Protein AF-A0A958IAZ9-F1 (afdb_monomer_lite)

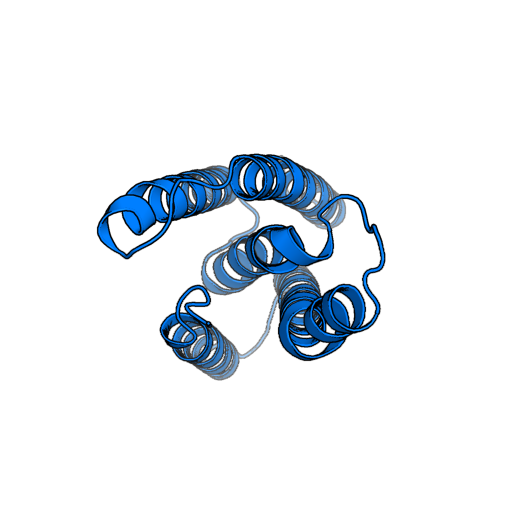Radius of gyration: 16.12 Å; chains: 1; bounding box: 45×26×44 Å

pLDDT: mean 84.57, std 14.9, range [35.03, 98.19]

Secondary structure (DSSP, 8-state):
----S-TTHHHHHHHHHHHHHHH-S---HHHHHHHHHHHHHHHHHHHIIIIIHHHHHHTT---TTHHHHHHHHHHHHHHHHHHHHHH--SSHHHHHHHHHHHHHHHHHHHHGGGTTS---HHHHHHHHHHHHHHHHHHHHHHHHTT---

Foldseek 3Di:
DDDAPDPVVVCVLVVLLVVQVVVDPDDDPLLVVLVVQLVVLVVQLVCLQPPVLCVCVVVVPPPVCCSVQSNLQSVLSNQLSSVCSNPNDLDPVSVVVLVCSLVVQLVVLVVCVVVPDDRDVVNNVSSVVSSVVSVVVSVVSSVVVVHDD

Structure (mmCIF, N/CA/C/O backbone):
data_AF-A0A958IAZ9-F1
#
_entry.id   AF-A0A958IAZ9-F1
#
loop_
_atom_site.group_PDB
_atom_site.id
_atom_site.type_symbol
_atom_site.label_atom_id
_atom_site.label_alt_id
_atom_site.label_comp_id
_atom_site.label_asym_id
_atom_site.label_entity_id
_atom_site.label_seq_id
_atom_site.pdbx_PDB_ins_code
_atom_site.Cartn_x
_atom_site.Cartn_y
_atom_site.Cartn_z
_atom_site.occupancy
_atom_site.B_iso_or_equiv
_atom_site.auth_seq_id
_atom_site.auth_comp_id
_atom_site.auth_asym_id
_atom_site.auth_atom_id
_atom_site.pdbx_PDB_model_num
ATOM 1 N N . MET A 1 1 ? 21.940 -7.300 -9.908 1.00 35.62 1 MET A N 1
ATOM 2 C CA . MET A 1 1 ? 21.920 -8.477 -9.020 1.00 35.62 1 MET A CA 1
ATOM 3 C C . MET A 1 1 ? 21.368 -8.040 -7.677 1.00 35.62 1 MET A C 1
ATOM 5 O O . MET A 1 1 ? 22.056 -7.367 -6.924 1.00 35.62 1 MET A O 1
ATOM 9 N N . ASP A 1 2 ? 20.076 -8.316 -7.510 1.00 42.34 2 ASP A N 1
ATOM 10 C CA . ASP A 1 2 ? 19.336 -8.622 -6.282 1.00 42.34 2 ASP A CA 1
ATOM 11 C C . ASP A 1 2 ? 19.785 -7.962 -4.975 1.00 42.34 2 ASP A C 1
ATOM 13 O O . ASP A 1 2 ? 20.577 -8.520 -4.225 1.00 42.34 2 ASP A O 1
ATOM 17 N N . ASN A 1 3 ? 19.167 -6.829 -4.641 1.00 35.03 3 ASN A N 1
ATOM 18 C CA . ASN A 1 3 ? 18.932 -6.440 -3.249 1.00 35.03 3 ASN A CA 1
ATOM 19 C C . ASN A 1 3 ? 17.504 -5.907 -3.137 1.00 35.03 3 ASN A C 1
ATOM 21 O O . ASN A 1 3 ? 17.248 -4.708 -3.119 1.00 35.03 3 ASN A O 1
ATOM 25 N N . TYR A 1 4 ? 16.562 -6.848 -3.138 1.00 46.66 4 TYR A N 1
ATOM 26 C CA . TY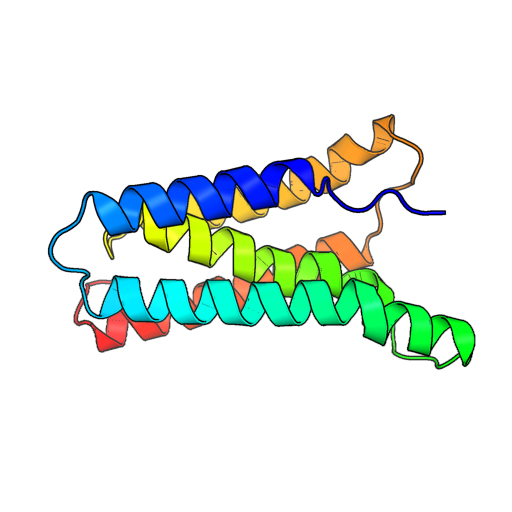R A 1 4 ? 15.16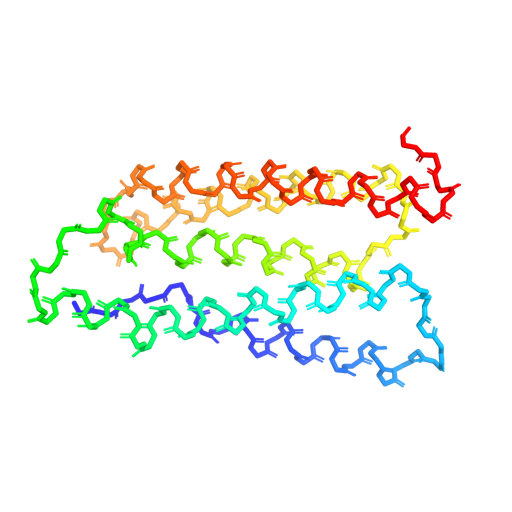7 -6.588 -2.819 1.00 46.66 4 TYR A CA 1
ATOM 27 C C . TYR A 1 4 ? 15.067 -6.058 -1.385 1.00 46.66 4 TYR A C 1
ATOM 29 O O . TYR A 1 4 ? 15.743 -6.577 -0.493 1.00 46.66 4 TYR A O 1
ATOM 37 N N . VAL A 1 5 ? 14.191 -5.066 -1.173 1.00 48.09 5 VAL A N 1
ATOM 38 C CA . VAL A 1 5 ? 13.647 -4.673 0.141 1.00 48.09 5 VAL A CA 1
ATOM 39 C C . VAL A 1 5 ? 13.572 -5.916 1.026 1.00 48.09 5 VAL A C 1
ATOM 41 O O . VAL A 1 5 ? 12.993 -6.916 0.586 1.00 48.09 5 VAL A O 1
ATOM 44 N N . PRO A 1 6 ? 14.203 -5.922 2.210 1.00 45.25 6 PRO A N 1
ATOM 45 C CA . PRO A 1 6 ? 14.616 -7.155 2.833 1.00 45.25 6 PRO A CA 1
ATOM 46 C C . PRO A 1 6 ? 13.393 -8.031 3.085 1.00 45.25 6 PRO A C 1
ATOM 48 O O . PRO A 1 6 ? 12.508 -7.694 3.877 1.00 45.25 6 PRO A O 1
ATOM 51 N N . PHE A 1 7 ? 13.437 -9.219 2.481 1.00 49.41 7 PHE A N 1
ATOM 52 C CA . PHE A 1 7 ? 12.696 -10.426 2.856 1.00 49.41 7 PHE A CA 1
ATOM 53 C C . PHE A 1 7 ? 12.661 -10.676 4.373 1.00 49.41 7 PHE A C 1
ATOM 55 O O . PHE A 1 7 ? 11.918 -11.528 4.832 1.00 49.41 7 PHE A O 1
ATOM 62 N N . VAL A 1 8 ? 13.438 -9.937 5.164 1.00 46.03 8 VAL A N 1
ATOM 63 C CA . VAL A 1 8 ? 13.471 -9.948 6.620 1.00 46.03 8 VAL A CA 1
ATOM 64 C C . VAL A 1 8 ? 12.154 -9.471 7.240 1.00 46.03 8 VAL A C 1
ATOM 66 O O . VAL A 1 8 ? 11.735 -10.072 8.219 1.00 46.03 8 VAL A O 1
ATOM 69 N N . LEU A 1 9 ? 11.450 -8.463 6.700 1.00 50.81 9 LEU A N 1
ATOM 70 C CA . LEU A 1 9 ? 10.231 -7.937 7.355 1.00 50.81 9 LEU A CA 1
ATOM 71 C C . LEU A 1 9 ? 8.963 -8.762 7.081 1.00 50.81 9 LEU A C 1
ATOM 73 O O . LEU A 1 9 ? 8.048 -8.767 7.905 1.00 50.81 9 LEU A O 1
ATOM 77 N N . ILE A 1 10 ? 8.912 -9.503 5.972 1.00 56.50 10 ILE A N 1
ATOM 78 C CA . ILE A 1 10 ? 7.759 -10.334 5.584 1.00 56.50 10 ILE A CA 1
ATOM 79 C C . ILE A 1 10 ? 7.484 -11.452 6.614 1.00 56.50 10 ILE A C 1
ATOM 81 O O . ILE A 1 10 ? 6.340 -11.560 7.061 1.00 56.50 10 ILE A O 1
ATOM 85 N N . PRO A 1 11 ? 8.481 -12.234 7.080 1.00 59.59 11 PRO A N 1
ATOM 86 C CA . PRO A 1 11 ? 8.309 -13.199 8.160 1.00 59.59 11 PRO A CA 1
ATOM 87 C C . PRO A 1 11 ? 7.769 -12.568 9.439 1.00 59.59 11 PRO A C 1
ATOM 89 O O . PRO A 1 11 ? 6.886 -13.152 10.056 1.00 59.59 11 PRO A O 1
ATOM 92 N N . PHE A 1 12 ? 8.231 -11.371 9.823 1.00 63.12 12 PHE A N 1
ATOM 93 C CA . PHE A 1 12 ? 7.750 -10.696 11.034 1.00 63.12 12 PHE A CA 1
ATOM 94 C C . PHE A 1 12 ? 6.314 -10.189 10.891 1.00 63.12 12 PHE A C 1
ATOM 96 O O . PHE A 1 12 ? 5.536 -10.306 11.835 1.00 63.12 12 PHE A O 1
ATOM 103 N N . ILE A 1 13 ? 5.933 -9.682 9.716 1.00 65.06 13 ILE A N 1
ATOM 104 C CA . ILE A 1 13 ? 4.557 -9.254 9.432 1.00 65.06 13 ILE A CA 1
ATOM 105 C C . ILE A 1 13 ? 3.622 -10.470 9.397 1.00 65.06 13 ILE A C 1
ATOM 107 O O . ILE A 1 13 ? 2.581 -10.462 10.054 1.00 65.06 13 ILE A O 1
ATOM 111 N N . CYS A 1 14 ? 4.005 -11.542 8.703 1.00 67.00 14 CYS A N 1
ATOM 112 C CA . CYS A 1 14 ? 3.244 -12.790 8.655 1.00 67.00 14 CYS A CA 1
ATOM 113 C C . CYS A 1 14 ? 3.131 -13.439 10.040 1.00 67.00 14 CYS A C 1
ATOM 115 O O . CYS A 1 14 ? 2.038 -13.828 10.447 1.00 67.00 14 CYS A O 1
ATOM 117 N N . TRP A 1 15 ? 4.225 -13.502 10.802 1.00 74.25 15 TRP A N 1
ATOM 118 C CA . TRP A 1 15 ? 4.232 -14.006 12.175 1.00 74.25 15 TRP A CA 1
ATOM 119 C C . TRP A 1 15 ? 3.369 -13.144 13.101 1.00 74.25 15 TRP A C 1
ATOM 121 O O . TRP A 1 15 ? 2.548 -13.681 13.844 1.00 74.25 15 TRP A O 1
ATOM 131 N N . GLY A 1 16 ? 3.480 -11.817 13.004 1.00 75.75 16 GLY A N 1
ATOM 132 C CA . GLY A 1 16 ? 2.658 -10.869 13.753 1.00 75.75 16 GLY A CA 1
ATOM 133 C C . GLY A 1 16 ? 1.168 -11.031 13.455 1.00 75.75 16 GLY A C 1
ATOM 134 O O . GLY A 1 16 ? 0.358 -11.082 14.382 1.00 75.75 16 GLY A O 1
ATOM 135 N N . VAL A 1 17 ? 0.800 -11.199 12.179 1.00 76.06 17 VAL A N 1
ATOM 136 C CA . VAL A 1 17 ? -0.585 -11.473 11.768 1.00 76.06 17 VAL A CA 1
ATOM 137 C C . VAL A 1 17 ? -1.053 -12.824 12.288 1.00 76.06 17 VAL A C 1
ATOM 139 O O . VAL A 1 17 ? -2.102 -12.883 12.922 1.00 76.06 17 VAL A O 1
ATOM 142 N N . LEU A 1 18 ? -0.282 -13.899 12.126 1.00 79.62 18 LEU A N 1
ATOM 143 C CA . LEU A 1 18 ? -0.650 -15.221 12.646 1.00 79.62 18 LEU A CA 1
ATOM 144 C C . LEU A 1 18 ? -0.832 -15.213 14.169 1.00 79.62 18 LEU A C 1
ATOM 146 O O . LEU A 1 18 ? -1.794 -15.788 14.679 1.00 79.62 18 LEU A O 1
ATOM 150 N N . HIS A 1 19 ? 0.050 -14.533 14.900 1.00 80.69 19 HIS A N 1
ATOM 151 C CA . HIS A 1 19 ? -0.054 -14.388 16.348 1.00 80.69 19 HIS A CA 1
ATOM 152 C C . HIS A 1 19 ? -1.297 -13.580 16.752 1.00 80.69 19 HIS A C 1
ATOM 154 O O . HIS A 1 19 ? -2.038 -13.980 17.652 1.00 80.69 19 HIS A O 1
ATOM 160 N N . TYR A 1 20 ? -1.585 -12.481 16.048 1.00 78.56 20 TYR A N 1
ATOM 161 C CA . TYR A 1 20 ? -2.801 -11.692 16.250 1.00 78.56 20 TYR A CA 1
ATOM 162 C C . TYR A 1 20 ? -4.073 -12.513 16.002 1.00 78.56 20 TYR A C 1
ATOM 164 O O . TYR A 1 20 ? -4.995 -12.489 16.821 1.00 78.56 20 TYR A O 1
ATOM 172 N N . LEU A 1 21 ? -4.109 -13.274 14.903 1.00 80.38 21 LEU A N 1
ATOM 173 C CA . LEU A 1 21 ? -5.228 -14.146 14.547 1.00 80.38 21 LEU A CA 1
ATOM 174 C C . LEU A 1 21 ? -5.446 -15.238 15.601 1.00 80.38 21 LEU A C 1
ATOM 176 O O . LEU A 1 21 ? -6.587 -15.485 15.975 1.00 80.38 21 LEU A O 1
ATOM 180 N N . LYS A 1 22 ? -4.372 -15.836 16.137 1.00 78.38 22 LYS A N 1
ATOM 181 C CA . LYS A 1 22 ? -4.455 -16.834 17.220 1.00 78.38 22 LYS A CA 1
ATOM 182 C C . LYS A 1 22 ? -4.981 -16.254 18.534 1.00 78.38 22 LYS A C 1
ATOM 184 O O . LYS A 1 22 ? -5.714 -16.933 19.242 1.00 78.38 22 LYS A O 1
ATOM 189 N N . LYS A 1 23 ? -4.620 -15.012 18.874 1.00 79.56 23 LYS A N 1
ATOM 190 C CA . LYS A 1 23 ? -5.046 -14.362 20.127 1.00 79.56 23 LYS A CA 1
ATOM 191 C C . LYS A 1 23 ? -6.513 -13.920 20.098 1.00 79.56 23 LYS A C 1
ATOM 193 O O . LYS A 1 23 ? -7.131 -13.749 21.147 1.00 79.56 23 LYS A O 1
ATOM 198 N N . LYS A 1 24 ? -7.072 -13.673 18.911 1.00 76.69 24 LYS A N 1
ATOM 199 C CA . LYS A 1 24 ? -8.386 -13.045 18.759 1.00 76.69 24 LYS A CA 1
ATOM 200 C C . LYS A 1 24 ? -9.454 -14.070 18.377 1.00 76.69 24 LYS A C 1
ATOM 202 O O . LYS A 1 24 ? -9.542 -14.478 17.227 1.00 76.69 24 LYS A O 1
ATOM 207 N N . ASN A 1 25 ? -10.357 -14.378 19.309 1.00 69.31 25 ASN A N 1
ATOM 208 C CA . ASN A 1 25 ? -11.466 -15.319 19.076 1.00 69.31 25 ASN A CA 1
ATOM 209 C C . ASN A 1 25 ? -12.420 -14.919 17.933 1.00 69.31 25 ASN A C 1
ATOM 211 O O . ASN A 1 25 ? -13.056 -15.781 17.332 1.00 69.31 25 ASN A O 1
ATOM 215 N N . ARG A 1 26 ? -12.564 -13.620 17.624 1.00 76.94 26 ARG A N 1
ATOM 216 C CA . ARG A 1 26 ? -13.408 -13.149 16.513 1.00 76.94 26 ARG A CA 1
ATOM 217 C C . ARG A 1 26 ? -12.833 -11.896 15.856 1.00 76.94 26 ARG A C 1
ATOM 219 O O . ARG A 1 26 ? -12.625 -10.869 16.501 1.00 76.94 26 ARG A O 1
ATOM 226 N N . LEU A 1 27 ? -12.635 -11.961 14.543 1.00 81.81 27 LEU A N 1
ATOM 227 C CA . LEU A 1 27 ? -12.255 -10.812 13.715 1.00 81.81 27 LEU A CA 1
ATOM 228 C C . LEU A 1 27 ? -13.498 -10.040 13.270 1.00 81.81 27 LEU A C 1
ATOM 230 O O . LEU A 1 27 ? -14.490 -10.648 12.859 1.00 81.81 27 LEU A O 1
ATOM 234 N N . SER A 1 28 ? -13.429 -8.707 13.314 1.00 87.31 28 SER A N 1
ATOM 235 C CA . SER A 1 28 ? -14.482 -7.850 12.764 1.00 87.31 28 SER A CA 1
ATOM 236 C C . SER A 1 28 ? -14.529 -7.972 11.239 1.00 87.31 28 SER A C 1
ATOM 238 O O . SER A 1 28 ? -13.553 -8.372 10.597 1.00 87.31 28 SER A O 1
ATOM 240 N N . SER A 1 29 ? -15.668 -7.620 10.639 1.00 89.25 29 SER A N 1
ATOM 241 C CA . SER A 1 29 ? -15.815 -7.669 9.181 1.00 89.25 29 SER A CA 1
ATOM 242 C C . SER A 1 29 ? -14.833 -6.723 8.469 1.00 89.25 29 SER A C 1
ATOM 244 O O . SER A 1 29 ? -14.294 -7.085 7.424 1.00 89.25 29 SER A O 1
ATOM 246 N N . LEU A 1 30 ? -14.535 -5.563 9.071 1.00 90.88 30 LEU A N 1
ATOM 247 C CA . LEU A 1 30 ? -13.535 -4.612 8.586 1.00 90.88 30 LEU A CA 1
ATOM 248 C C . LEU A 1 30 ? -12.128 -5.221 8.569 1.00 90.88 30 LEU A C 1
ATOM 250 O O . LEU A 1 30 ? -11.484 -5.221 7.523 1.00 90.88 30 LEU A O 1
ATOM 254 N N . THR A 1 31 ? -11.685 -5.809 9.687 1.00 91.56 31 THR A N 1
ATOM 255 C CA . THR A 1 31 ? -10.352 -6.423 9.790 1.00 91.56 31 THR A CA 1
ATOM 256 C C . THR A 1 31 ? -10.184 -7.568 8.791 1.00 91.56 31 THR A C 1
ATOM 258 O O . THR A 1 31 ? -9.134 -7.684 8.170 1.00 91.56 31 THR A O 1
ATOM 261 N N . LYS A 1 32 ? -11.224 -8.385 8.563 1.00 92.19 32 LYS A N 1
ATOM 262 C CA . LYS A 1 32 ? -11.178 -9.448 7.541 1.00 92.19 32 LYS A CA 1
ATOM 263 C C . LYS A 1 32 ? -10.977 -8.888 6.130 1.00 92.19 32 LYS A C 1
ATOM 265 O O . LYS A 1 32 ? -10.208 -9.452 5.361 1.00 92.19 32 LYS A O 1
ATOM 270 N N . ARG A 1 33 ? -11.654 -7.783 5.792 1.00 94.75 33 ARG A N 1
ATOM 271 C CA . ARG A 1 33 ? -11.509 -7.120 4.484 1.00 94.75 33 ARG A CA 1
ATOM 272 C C . ARG A 1 33 ? -10.112 -6.526 4.309 1.00 94.75 33 ARG A C 1
ATOM 274 O O . ARG A 1 33 ? -9.516 -6.726 3.260 1.00 94.75 33 ARG A O 1
ATOM 281 N N . MET A 1 34 ? -9.589 -5.850 5.334 1.00 95.19 34 MET A N 1
ATOM 282 C CA . MET A 1 34 ? -8.218 -5.321 5.331 1.00 95.19 34 MET A CA 1
ATOM 283 C C . MET A 1 34 ? -7.195 -6.437 5.126 1.00 95.19 34 MET A C 1
ATOM 285 O O . MET A 1 34 ? -6.346 -6.330 4.247 1.00 95.19 34 MET A O 1
ATOM 289 N N . LEU A 1 35 ? -7.330 -7.534 5.876 1.00 94.38 35 LEU A N 1
ATOM 290 C CA . LEU A 1 35 ? -6.437 -8.682 5.774 1.00 94.38 35 LEU A CA 1
ATOM 291 C C . LEU A 1 35 ? -6.471 -9.299 4.374 1.00 94.38 35 LEU A C 1
ATOM 293 O O . LEU A 1 35 ? -5.424 -9.582 3.805 1.00 94.38 35 LEU A O 1
ATOM 297 N N . PHE A 1 36 ? -7.664 -9.479 3.804 1.00 95.88 36 PHE A N 1
ATOM 298 C CA . PHE A 1 36 ? -7.815 -10.017 2.454 1.00 95.88 36 PHE A CA 1
ATOM 299 C C . PHE A 1 36 ? -7.105 -9.149 1.406 1.00 95.88 36 PHE A C 1
ATOM 301 O O . PHE A 1 36 ? -6.383 -9.677 0.561 1.00 95.88 36 PHE A O 1
ATOM 308 N N . ILE A 1 37 ? -7.260 -7.824 1.485 1.00 97.19 37 ILE A N 1
ATOM 309 C CA . ILE A 1 37 ? -6.585 -6.880 0.582 1.00 97.19 37 ILE A CA 1
ATOM 310 C C . ILE A 1 37 ? -5.066 -6.957 0.762 1.00 97.19 37 ILE A C 1
ATOM 312 O O . ILE A 1 37 ? -4.351 -7.084 -0.229 1.00 97.19 37 ILE A O 1
ATOM 316 N N . GLY A 1 38 ? -4.581 -6.938 2.008 1.00 95.12 38 GLY A N 1
ATOM 317 C CA . GLY A 1 38 ? -3.151 -7.024 2.316 1.00 95.12 38 GLY A CA 1
ATOM 318 C C . GLY A 1 38 ? -2.508 -8.312 1.797 1.00 95.12 38 GLY A C 1
ATOM 319 O O . GLY A 1 38 ? -1.481 -8.250 1.129 1.00 95.12 38 GLY A O 1
ATOM 320 N N . ILE A 1 39 ? -3.141 -9.468 2.022 1.00 94.06 39 ILE A N 1
ATOM 321 C CA . ILE A 1 39 ? -2.663 -10.766 1.515 1.00 94.06 39 ILE A CA 1
ATOM 322 C C . ILE A 1 39 ? -2.678 -10.801 -0.017 1.00 94.06 39 ILE A C 1
ATOM 324 O O . ILE A 1 39 ? -1.733 -11.286 -0.634 1.00 94.06 39 ILE A O 1
ATOM 328 N N . THR A 1 40 ? -3.735 -10.287 -0.645 1.00 96.38 40 THR A N 1
ATOM 329 C CA . THR A 1 40 ? -3.834 -10.279 -2.111 1.00 96.38 40 THR A CA 1
ATOM 330 C C . THR A 1 40 ? -2.725 -9.422 -2.722 1.00 96.38 40 THR A C 1
ATOM 332 O O . THR A 1 40 ? -2.027 -9.872 -3.627 1.00 96.38 40 THR A O 1
ATOM 335 N N . ALA A 1 41 ? -2.513 -8.215 -2.191 1.00 95.38 41 ALA A N 1
ATOM 336 C CA . ALA A 1 41 ? -1.439 -7.330 -2.629 1.00 95.38 41 ALA A CA 1
ATOM 337 C C . ALA A 1 41 ? -0.052 -7.948 -2.402 1.00 95.38 41 ALA A C 1
ATOM 339 O O . ALA A 1 41 ? 0.821 -7.815 -3.261 1.00 95.38 41 ALA A O 1
ATOM 340 N N . PHE A 1 42 ? 0.132 -8.680 -1.301 1.00 93.25 42 PHE A N 1
ATOM 341 C CA . PHE A 1 42 ? 1.372 -9.397 -1.025 1.00 93.25 42 PHE A CA 1
ATOM 342 C C . PHE A 1 42 ? 1.670 -10.420 -2.123 1.00 93.25 42 PHE A C 1
ATOM 344 O O . PHE A 1 42 ? 2.737 -10.375 -2.728 1.00 93.25 42 PHE A O 1
ATOM 351 N N . PHE A 1 43 ? 0.708 -11.285 -2.454 1.00 93.69 43 PHE A N 1
ATOM 352 C CA . PHE A 1 43 ? 0.901 -12.270 -3.520 1.00 93.69 43 PHE A CA 1
ATOM 353 C C . PHE A 1 43 ? 1.137 -11.621 -4.883 1.00 93.69 43 PHE A C 1
ATOM 355 O O . PHE A 1 43 ? 1.992 -12.095 -5.623 1.00 93.69 43 PHE A O 1
ATOM 362 N N . ILE A 1 44 ? 0.446 -10.525 -5.211 1.00 94.81 44 ILE A N 1
ATOM 363 C CA . ILE A 1 44 ? 0.714 -9.775 -6.449 1.00 94.81 44 ILE A CA 1
ATOM 364 C C . ILE A 1 44 ? 2.153 -9.243 -6.459 1.00 94.81 44 ILE A C 1
ATOM 366 O O . ILE A 1 44 ? 2.825 -9.328 -7.482 1.00 94.81 44 ILE A O 1
ATOM 370 N N . THR A 1 45 ? 2.644 -8.742 -5.326 1.00 90.56 45 THR A N 1
ATOM 371 C CA . THR A 1 45 ? 4.016 -8.231 -5.192 1.00 90.56 45 THR A CA 1
ATOM 372 C C . THR A 1 45 ? 5.042 -9.343 -5.402 1.00 90.56 45 THR A C 1
ATOM 374 O O . THR A 1 45 ? 5.967 -9.183 -6.196 1.00 90.56 45 THR A O 1
ATOM 377 N N . GLU A 1 46 ? 4.863 -10.488 -4.742 1.00 88.44 46 GLU A N 1
ATOM 378 C CA . GLU A 1 46 ? 5.793 -11.619 -4.837 1.00 88.44 46 GLU A CA 1
ATOM 379 C C . GLU A 1 46 ? 5.756 -12.274 -6.220 1.00 88.44 46 GLU A C 1
ATOM 381 O O . GLU A 1 46 ? 6.802 -12.485 -6.829 1.00 88.44 46 GLU A O 1
ATOM 386 N N . LEU A 1 47 ? 4.568 -12.507 -6.787 1.00 91.75 47 LEU A N 1
ATOM 387 C CA . LEU A 1 47 ? 4.446 -12.991 -8.166 1.00 91.75 47 LEU A CA 1
ATOM 388 C C . LEU A 1 47 ? 5.042 -11.987 -9.162 1.00 91.75 47 LEU A C 1
ATOM 390 O O . LEU A 1 47 ? 5.716 -12.368 -10.123 1.00 91.75 47 LEU A O 1
ATOM 394 N N . GLY A 1 48 ? 4.835 -10.700 -8.891 1.00 91.94 48 GLY A N 1
ATOM 395 C CA . GLY A 1 48 ? 5.410 -9.581 -9.617 1.00 91.94 48 GLY A CA 1
ATOM 396 C C . GLY A 1 48 ? 6.935 -9.633 -9.673 1.00 91.94 48 GLY A C 1
ATOM 397 O O . GLY A 1 48 ? 7.540 -9.516 -10.736 1.00 91.94 48 GLY A O 1
ATOM 398 N N . ARG A 1 49 ? 7.570 -9.853 -8.523 1.00 88.00 49 ARG A N 1
ATOM 399 C CA . ARG A 1 49 ? 9.030 -9.899 -8.387 1.00 88.00 49 ARG A CA 1
ATOM 400 C C . ARG A 1 49 ? 9.635 -11.204 -8.897 1.00 88.00 49 ARG A C 1
ATOM 402 O O . ARG A 1 49 ? 10.664 -11.166 -9.560 1.00 88.00 49 ARG A O 1
ATOM 409 N N . SER A 1 50 ? 9.017 -12.345 -8.600 1.00 89.81 50 SER A N 1
ATOM 410 C CA . SER A 1 50 ? 9.583 -13.664 -8.904 1.00 89.81 50 SER A CA 1
ATOM 411 C C . SER A 1 50 ? 9.331 -14.130 -10.335 1.00 89.81 50 SER A C 1
ATOM 413 O O . SER A 1 50 ? 10.135 -14.893 -10.863 1.00 89.81 50 SER A O 1
ATOM 415 N N . PHE A 1 51 ? 8.239 -13.694 -10.969 1.00 93.25 51 PHE A N 1
ATOM 416 C CA . PHE A 1 51 ? 7.860 -14.173 -12.302 1.00 93.25 51 PHE A CA 1
ATOM 417 C C . PHE A 1 51 ? 7.724 -13.042 -13.313 1.00 93.25 51 PHE A C 1
ATOM 419 O O . PHE A 1 51 ? 8.362 -13.092 -14.364 1.00 93.25 51 PHE A O 1
ATOM 426 N N . TYR A 1 52 ? 6.929 -12.015 -13.003 1.00 94.56 52 TYR A N 1
ATOM 427 C CA . TYR A 1 52 ? 6.625 -10.951 -13.964 1.00 94.56 52 TYR A CA 1
ATOM 428 C C . TYR A 1 52 ? 7.870 -10.141 -14.341 1.00 94.56 52 TYR A C 1
ATOM 430 O O . TYR A 1 52 ? 8.226 -10.078 -15.514 1.00 94.56 52 TYR A O 1
ATOM 438 N N . ARG A 1 53 ? 8.589 -9.587 -13.360 1.00 92.81 53 ARG A N 1
ATOM 439 C CA . ARG A 1 53 ? 9.791 -8.776 -13.592 1.00 92.81 53 ARG A CA 1
ATOM 440 C C . ARG A 1 53 ? 10.877 -9.550 -14.366 1.00 92.81 53 ARG A C 1
ATOM 442 O O . ARG A 1 53 ? 11.312 -9.049 -15.403 1.00 92.81 53 ARG A O 1
ATOM 449 N N . PRO A 1 54 ? 11.275 -10.779 -13.969 1.00 94.69 54 PRO A N 1
ATOM 450 C CA . PRO A 1 54 ? 12.218 -11.578 -14.751 1.00 94.69 54 PRO A CA 1
ATOM 451 C C . PRO A 1 54 ? 11.737 -11.866 -16.174 1.00 94.69 54 PRO A C 1
ATOM 453 O O . PRO A 1 54 ? 12.546 -11.859 -17.100 1.00 94.69 54 PRO A O 1
ATOM 456 N N . TYR A 1 55 ? 10.437 -12.100 -16.371 1.00 96.50 55 TYR A N 1
ATOM 457 C CA . TYR A 1 55 ? 9.866 -12.310 -17.699 1.00 96.50 55 TYR A CA 1
ATOM 458 C C . TYR A 1 55 ? 9.979 -11.057 -18.577 1.00 96.50 55 TYR A C 1
ATOM 460 O O . TYR A 1 55 ? 10.422 -11.164 -19.720 1.00 96.50 55 TYR A O 1
ATOM 468 N N . ILE A 1 56 ? 9.631 -9.880 -18.052 1.00 96.56 56 ILE A N 1
ATOM 469 C CA . ILE A 1 56 ? 9.741 -8.605 -18.773 1.00 96.56 56 ILE A CA 1
ATOM 470 C C . ILE A 1 56 ? 11.188 -8.348 -19.195 1.00 96.56 56 ILE A C 1
ATOM 472 O O . ILE A 1 56 ? 11.450 -8.129 -20.379 1.00 96.56 56 ILE A O 1
ATOM 476 N N . TYR A 1 57 ? 12.137 -8.470 -18.262 1.00 94.00 57 TYR A N 1
ATOM 477 C CA . TYR A 1 57 ? 13.553 -8.238 -18.555 1.00 94.00 57 TYR A CA 1
ATOM 478 C C . TYR A 1 57 ? 14.126 -9.264 -19.536 1.00 94.00 57 TYR A C 1
ATOM 480 O O . TYR A 1 57 ? 14.847 -8.891 -20.458 1.00 94.00 57 TYR A O 1
ATOM 488 N N . LYS A 1 58 ? 13.785 -10.554 -19.387 1.00 96.69 58 LYS A N 1
ATOM 489 C CA . LYS A 1 58 ? 14.267 -11.620 -20.282 1.00 96.69 58 LYS A CA 1
ATOM 490 C C . LYS A 1 58 ? 13.801 -11.424 -21.723 1.00 96.69 58 LYS A C 1
ATOM 492 O O . LYS A 1 58 ? 14.535 -11.760 -22.646 1.00 96.69 58 LYS A O 1
ATOM 497 N N . ASN A 1 59 ? 12.587 -10.918 -21.910 1.00 97.31 59 ASN A N 1
ATOM 498 C CA . ASN A 1 59 ? 11.996 -10.720 -23.231 1.00 97.31 59 ASN A CA 1
ATOM 499 C C . ASN A 1 59 ? 12.168 -9.284 -23.758 1.00 97.31 59 ASN A C 1
ATOM 501 O O . ASN A 1 59 ? 11.605 -8.970 -24.802 1.00 97.31 59 ASN A O 1
ATOM 505 N N . ALA A 1 60 ? 12.918 -8.422 -23.053 1.00 94.56 60 ALA A N 1
ATOM 506 C CA . ALA A 1 60 ? 13.116 -7.009 -23.393 1.00 94.56 60 ALA A CA 1
ATOM 507 C C . ALA A 1 60 ? 11.798 -6.258 -23.682 1.00 94.56 60 ALA A C 1
ATOM 509 O O . ALA A 1 60 ? 11.717 -5.427 -24.587 1.00 94.56 60 ALA A O 1
ATOM 510 N N . ILE A 1 61 ? 10.746 -6.574 -22.921 1.00 96.56 61 ILE A N 1
ATOM 511 C CA . ILE A 1 61 ? 9.432 -5.948 -23.082 1.00 96.56 61 ILE A CA 1
ATOM 512 C C . ILE A 1 61 ? 9.475 -4.560 -22.442 1.00 96.56 61 ILE A C 1
ATOM 514 O O . ILE A 1 61 ? 9.854 -4.415 -21.283 1.00 96.56 61 ILE A O 1
ATOM 518 N N . GLN A 1 62 ? 9.048 -3.538 -23.180 1.00 94.56 62 GLN A N 1
ATOM 519 C CA . GLN A 1 62 ? 8.875 -2.196 -22.635 1.00 94.56 62 GLN A CA 1
ATOM 520 C C . GLN A 1 62 ? 7.518 -2.100 -21.928 1.00 94.56 62 GLN A C 1
ATOM 522 O O . GLN A 1 62 ? 6.484 -1.950 -22.576 1.00 94.56 62 GLN A O 1
ATOM 527 N N . ASP A 1 63 ? 7.517 -2.173 -20.597 1.00 93.31 63 ASP A N 1
ATOM 528 C CA . ASP A 1 63 ? 6.305 -2.161 -19.767 1.00 93.31 63 ASP A CA 1
ATOM 529 C C . ASP A 1 63 ? 6.125 -0.866 -18.957 1.00 93.31 63 ASP A C 1
ATOM 531 O O . ASP A 1 63 ? 5.424 -0.847 -17.949 1.00 93.31 63 ASP A O 1
ATOM 535 N N . PHE A 1 64 ? 6.757 0.226 -19.396 1.00 92.00 64 PHE A N 1
ATOM 536 C CA . PHE A 1 64 ? 6.695 1.537 -18.737 1.00 92.00 64 PHE A CA 1
ATOM 537 C C . PHE A 1 64 ? 7.144 1.522 -17.262 1.00 92.00 64 PHE A C 1
ATOM 539 O O . PHE A 1 64 ? 6.617 2.287 -16.458 1.00 92.00 64 PHE A O 1
ATOM 546 N N . HIS A 1 65 ? 8.136 0.693 -16.917 1.00 88.88 65 HIS A N 1
ATOM 547 C CA . HIS A 1 65 ? 8.704 0.562 -15.565 1.00 88.88 65 HIS A CA 1
ATOM 548 C C . HIS A 1 65 ? 7.743 -0.050 -14.530 1.00 88.88 65 HIS A C 1
ATOM 550 O O . HIS A 1 65 ? 7.961 0.054 -13.318 1.00 88.88 65 HIS A O 1
ATOM 556 N N . ILE A 1 66 ? 6.676 -0.727 -14.971 1.00 91.06 66 ILE A N 1
ATOM 557 C CA . ILE A 1 66 ? 5.786 -1.462 -14.059 1.00 91.06 66 ILE A CA 1
ATOM 558 C C . ILE A 1 66 ? 6.575 -2.570 -13.353 1.00 91.06 66 ILE A C 1
ATOM 560 O O . ILE A 1 66 ? 6.451 -2.744 -12.141 1.00 91.06 66 ILE A O 1
ATOM 564 N N . ALA A 1 67 ? 7.425 -3.299 -14.079 1.00 91.44 67 ALA A N 1
ATOM 565 C CA . ALA A 1 67 ? 8.282 -4.338 -13.525 1.00 91.44 67 ALA A CA 1
ATOM 566 C C . ALA A 1 67 ? 9.212 -3.783 -12.448 1.00 91.44 67 ALA A C 1
ATOM 568 O O . ALA A 1 67 ? 9.350 -4.412 -11.396 1.00 91.44 67 ALA A O 1
ATOM 569 N N . ASP A 1 68 ? 9.792 -2.605 -12.667 1.00 88.44 68 ASP A N 1
ATOM 570 C CA . ASP A 1 68 ? 10.706 -1.946 -11.729 1.00 88.44 68 ASP A CA 1
ATOM 571 C C . ASP A 1 68 ? 9.980 -1.523 -10.447 1.00 88.44 68 ASP A C 1
ATOM 573 O O . ASP A 1 68 ? 10.466 -1.782 -9.346 1.00 88.44 68 ASP A O 1
ATOM 577 N N . THR A 1 69 ? 8.746 -1.035 -10.579 1.00 92.00 69 THR A N 1
ATOM 578 C CA . THR A 1 69 ? 7.982 -0.448 -9.468 1.00 92.00 69 THR A CA 1
ATOM 579 C C . THR A 1 69 ? 7.025 -1.396 -8.753 1.00 92.00 69 THR A C 1
ATOM 581 O O . THR A 1 69 ? 6.539 -1.072 -7.669 1.00 92.00 69 THR A O 1
ATOM 584 N N . ILE A 1 70 ? 6.778 -2.605 -9.279 1.00 90.75 70 ILE A N 1
ATOM 585 C CA . ILE A 1 70 ? 5.800 -3.560 -8.717 1.00 90.75 70 ILE A CA 1
ATOM 586 C C . ILE A 1 70 ? 6.029 -3.855 -7.228 1.00 90.75 70 ILE A C 1
ATOM 588 O O . ILE A 1 70 ? 5.076 -4.063 -6.472 1.00 90.75 70 ILE A O 1
ATOM 592 N N . GLY A 1 71 ? 7.299 -3.820 -6.809 1.00 88.44 71 GLY A N 1
ATOM 593 C CA . GLY A 1 71 ? 7.725 -3.971 -5.427 1.00 88.44 71 GLY A CA 1
ATOM 594 C C . GLY A 1 71 ? 7.224 -2.860 -4.510 1.00 88.44 71 GLY A C 1
ATOM 595 O O . GLY A 1 71 ? 6.769 -3.165 -3.413 1.00 88.44 71 GLY A O 1
ATOM 596 N N . ASN A 1 72 ? 7.276 -1.608 -4.957 1.00 90.69 72 ASN A N 1
ATOM 597 C CA . ASN A 1 72 ? 6.859 -0.451 -4.170 1.00 90.69 72 ASN A CA 1
ATOM 598 C C . ASN A 1 72 ? 5.367 -0.160 -4.345 1.00 90.69 72 ASN A C 1
ATOM 600 O O . ASN A 1 72 ? 4.699 0.181 -3.373 1.00 90.69 72 ASN A O 1
ATOM 604 N N . SER A 1 73 ? 4.797 -0.416 -5.522 1.00 93.50 73 SER A N 1
ATOM 605 C CA . SER A 1 73 ? 3.361 -0.316 -5.796 1.00 93.50 73 SER A CA 1
ATOM 606 C C . SER A 1 73 ? 2.522 -1.203 -4.866 1.00 93.50 73 SER A C 1
ATOM 608 O O . SER A 1 73 ? 1.921 -0.737 -3.892 1.00 93.50 73 SER A O 1
ATOM 610 N N . PHE A 1 74 ? 2.478 -2.512 -5.128 1.00 94.00 74 PHE A N 1
ATOM 611 C CA . PHE A 1 74 ? 1.657 -3.432 -4.339 1.00 94.00 74 PHE A CA 1
ATOM 612 C C . PHE A 1 74 ? 2.283 -3.729 -2.969 1.00 94.00 74 PHE A C 1
ATOM 614 O O . PHE A 1 74 ? 1.550 -4.042 -2.025 1.00 94.00 74 PHE A O 1
ATOM 621 N N . GLY A 1 75 ? 3.596 -3.529 -2.806 1.00 91.38 75 GLY A N 1
ATOM 622 C CA . GLY A 1 75 ? 4.248 -3.571 -1.496 1.00 91.38 75 GLY A CA 1
ATOM 623 C C . GLY A 1 75 ? 3.753 -2.473 -0.556 1.00 91.38 75 GLY A C 1
ATOM 624 O O . GLY A 1 75 ? 3.504 -2.756 0.616 1.00 91.38 75 GLY A O 1
ATOM 625 N N . THR A 1 76 ? 3.489 -1.260 -1.056 1.00 94.56 76 THR A N 1
ATOM 626 C CA . THR A 1 76 ? 2.880 -0.182 -0.254 1.00 94.56 76 THR A CA 1
ATOM 627 C C . THR A 1 76 ? 1.469 -0.553 0.199 1.00 94.56 76 THR A C 1
ATOM 629 O O . THR A 1 76 ? 1.152 -0.422 1.384 1.00 94.56 76 THR A O 1
ATOM 632 N N . ILE A 1 77 ? 0.634 -1.086 -0.707 1.00 96.25 77 ILE A N 1
ATOM 633 C CA . ILE A 1 77 ? -0.709 -1.588 -0.350 1.00 96.25 77 ILE A CA 1
ATOM 634 C C . ILE A 1 77 ? -0.590 -2.670 0.730 1.00 96.25 77 ILE A C 1
ATOM 636 O O . ILE A 1 77 ? -1.298 -2.630 1.739 1.00 96.25 77 ILE A O 1
ATOM 640 N N . THR A 1 78 ? 0.330 -3.617 0.542 1.00 94.62 78 THR A N 1
ATOM 641 C CA . THR A 1 78 ? 0.593 -4.700 1.495 1.00 94.62 78 THR A CA 1
ATOM 642 C C . THR A 1 78 ? 0.943 -4.146 2.871 1.00 94.62 78 THR A C 1
ATOM 644 O O . THR A 1 78 ? 0.289 -4.497 3.853 1.00 94.62 78 THR A O 1
ATOM 647 N N . ALA A 1 79 ? 1.928 -3.250 2.954 1.00 92.62 79 ALA A N 1
ATOM 648 C CA . ALA A 1 79 ? 2.380 -2.667 4.213 1.00 92.62 79 ALA A CA 1
ATOM 649 C C . ALA A 1 79 ? 1.235 -1.952 4.943 1.00 92.62 79 ALA A C 1
ATOM 651 O O . ALA A 1 79 ? 0.977 -2.230 6.116 1.00 92.62 79 ALA A O 1
ATOM 652 N N . ILE A 1 80 ? 0.495 -1.093 4.237 1.00 94.94 80 ILE A N 1
ATOM 653 C CA . ILE A 1 80 ? -0.620 -0.336 4.812 1.00 94.94 80 ILE A CA 1
ATOM 654 C C . ILE A 1 80 ? -1.691 -1.279 5.366 1.00 94.94 80 ILE A C 1
ATOM 656 O O . ILE A 1 80 ? -2.048 -1.189 6.543 1.00 94.94 80 ILE A O 1
ATOM 660 N N . PHE A 1 81 ? -2.198 -2.208 4.555 1.00 95.50 81 PHE A N 1
ATOM 661 C CA . PHE A 1 81 ? -3.324 -3.047 4.966 1.00 95.50 81 PHE A CA 1
ATOM 662 C C . PHE A 1 81 ? -2.945 -4.122 5.984 1.00 95.50 81 PHE A C 1
ATOM 664 O O . PHE A 1 81 ? -3.768 -4.460 6.839 1.00 95.50 81 PHE A O 1
ATOM 671 N N . MET A 1 82 ? -1.710 -4.624 5.963 1.00 92.56 82 MET A N 1
ATOM 672 C CA . MET A 1 82 ? -1.239 -5.565 6.981 1.00 92.56 82 MET A CA 1
ATOM 673 C C . MET A 1 82 ? -1.071 -4.875 8.337 1.00 92.56 82 MET A C 1
ATOM 675 O O . MET A 1 82 ? -1.554 -5.392 9.345 1.00 92.56 82 MET A O 1
ATOM 679 N N . ILE A 1 83 ? -0.491 -3.671 8.385 1.00 91.50 83 ILE A N 1
ATOM 680 C CA . ILE A 1 83 ? -0.359 -2.930 9.649 1.00 91.50 83 ILE A CA 1
ATOM 681 C C . ILE A 1 83 ? -1.735 -2.459 10.146 1.00 91.50 83 ILE A C 1
ATOM 683 O O . ILE A 1 83 ? -2.028 -2.590 11.335 1.00 91.50 83 ILE A O 1
ATOM 687 N N . LEU A 1 84 ? -2.633 -2.003 9.264 1.00 92.75 84 LEU A N 1
ATOM 688 C CA . LEU A 1 84 ? -4.021 -1.695 9.639 1.00 92.75 84 LEU A CA 1
ATOM 689 C C . LEU A 1 84 ? -4.777 -2.924 10.156 1.00 92.75 84 LEU A C 1
ATOM 691 O O . LEU A 1 84 ? -5.606 -2.799 11.050 1.00 92.75 84 LEU A O 1
ATOM 695 N N . THR A 1 85 ? -4.482 -4.121 9.656 1.00 91.62 85 THR A N 1
ATOM 696 C CA . THR A 1 85 ? -5.078 -5.355 10.188 1.00 91.62 85 THR A CA 1
ATOM 697 C C . THR A 1 85 ? -4.653 -5.609 11.636 1.00 91.62 85 THR A C 1
ATOM 699 O O . THR A 1 85 ? -5.472 -6.034 12.455 1.00 91.62 85 THR A O 1
ATOM 702 N N . LEU A 1 86 ? -3.386 -5.339 11.957 1.00 88.38 86 LEU A N 1
ATOM 703 C CA . LEU A 1 86 ? -2.815 -5.543 13.290 1.00 88.38 86 LEU A CA 1
ATOM 704 C C . LEU A 1 86 ? -3.252 -4.466 14.291 1.00 88.38 86 LEU A C 1
ATOM 706 O O . LEU A 1 86 ? -3.603 -4.782 15.430 1.00 88.38 86 LEU A O 1
ATOM 710 N N . SER A 1 87 ? -3.242 -3.207 13.856 1.00 86.44 87 SER A N 1
ATOM 711 C CA . SER A 1 87 ? -3.307 -2.035 14.740 1.00 86.44 87 SER A CA 1
ATOM 712 C C . SER A 1 87 ? -4.521 -1.140 14.499 1.00 86.44 87 SER A C 1
ATOM 714 O O . SER A 1 87 ? -4.878 -0.349 15.373 1.00 86.44 87 SER A O 1
ATOM 716 N N . GLY A 1 88 ? -5.157 -1.255 13.333 1.00 83.31 88 GLY A N 1
ATOM 717 C CA . GLY A 1 88 ? -6.271 -0.411 12.920 1.00 83.31 88 GLY A CA 1
ATOM 718 C C . GLY A 1 88 ? -7.543 -0.699 13.710 1.00 83.31 88 GLY A C 1
ATOM 719 O O . GLY A 1 88 ? -7.895 -1.850 13.991 1.00 83.31 88 GLY A O 1
ATOM 720 N N . LYS A 1 89 ? -8.253 0.370 14.069 1.00 84.38 89 LYS A N 1
ATOM 721 C CA . LYS A 1 89 ? -9.502 0.307 14.850 1.00 84.38 89 LYS A CA 1
ATOM 722 C C . LYS A 1 89 ? -10.722 0.810 14.080 1.00 84.38 89 LYS A C 1
ATOM 724 O O . LYS A 1 89 ? -11.820 0.827 14.627 1.00 84.38 89 LYS A O 1
ATOM 729 N N . GLY A 1 90 ? -10.547 1.203 12.824 1.00 84.25 90 GLY A N 1
ATOM 730 C CA . GLY A 1 90 ? -11.560 1.873 12.023 1.00 84.25 90 GLY A CA 1
ATOM 731 C C . GLY A 1 90 ? -11.790 3.328 12.437 1.00 84.25 90 GLY A C 1
ATOM 732 O O . GLY A 1 90 ? -12.917 3.804 12.349 1.00 84.25 90 GLY A O 1
ATOM 733 N N . THR A 1 91 ? -10.762 4.010 12.952 1.00 85.69 91 THR A N 1
ATOM 734 C CA . THR A 1 91 ? -10.881 5.354 13.552 1.00 85.69 91 THR A CA 1
ATOM 735 C C . THR A 1 91 ? -10.011 6.384 12.840 1.00 85.69 91 THR A C 1
ATOM 737 O O . THR A 1 91 ? -9.115 6.032 12.076 1.00 85.69 91 THR A O 1
ATOM 740 N N . LYS A 1 92 ? -10.189 7.670 13.172 1.00 82.00 92 LYS A N 1
ATOM 741 C CA . LYS A 1 92 ? -9.344 8.760 12.654 1.00 82.00 92 LYS A CA 1
ATOM 742 C C . LYS A 1 92 ? -7.849 8.583 12.949 1.00 82.00 92 LYS A C 1
ATOM 744 O O . LYS A 1 92 ? -7.020 9.099 12.207 1.00 82.00 92 LYS A O 1
ATOM 749 N N . ALA A 1 93 ? -7.489 7.851 14.007 1.00 87.88 93 ALA A N 1
ATOM 750 C CA . ALA A 1 93 ? -6.091 7.564 14.324 1.00 87.88 93 ALA A CA 1
ATOM 751 C C . ALA A 1 93 ? -5.415 6.690 13.252 1.00 87.88 93 ALA A C 1
ATOM 753 O O . ALA A 1 93 ? -4.211 6.814 13.035 1.00 87.88 93 ALA A O 1
ATOM 754 N N . ASP A 1 94 ? -6.186 5.874 12.534 1.00 92.69 94 ASP A N 1
ATOM 755 C CA . ASP A 1 94 ? -5.663 4.985 11.500 1.00 92.69 94 ASP A CA 1
ATOM 756 C C . ASP A 1 94 ? -5.148 5.771 10.287 1.00 92.69 94 ASP A C 1
ATOM 758 O O . ASP A 1 94 ? -4.190 5.351 9.650 1.00 92.69 94 ASP A O 1
ATOM 762 N N . TRP A 1 95 ? -5.695 6.960 10.011 1.00 93.81 95 TRP A N 1
ATOM 763 C CA . TRP A 1 95 ? -5.167 7.848 8.970 1.00 93.81 95 TRP A CA 1
ATOM 764 C C . TRP A 1 95 ? -3.754 8.343 9.278 1.00 93.81 95 TRP A C 1
ATOM 766 O O . TRP A 1 95 ? -2.925 8.443 8.376 1.00 93.81 95 TRP A O 1
ATOM 776 N N . ARG A 1 96 ? -3.447 8.596 10.558 1.00 93.62 96 ARG A N 1
ATOM 777 C CA . ARG A 1 96 ? -2.079 8.936 10.979 1.00 93.62 96 ARG A CA 1
ATOM 778 C C . ARG A 1 96 ? -1.143 7.757 10.762 1.00 93.62 96 ARG A C 1
ATOM 780 O O . ARG A 1 96 ? -0.016 7.954 10.332 1.00 93.62 96 ARG A O 1
ATOM 787 N N . LEU A 1 97 ? -1.621 6.541 11.021 1.00 93.44 97 LEU A N 1
ATOM 788 C CA . LEU A 1 97 ? -0.860 5.323 10.770 1.00 93.44 97 LEU A CA 1
ATOM 789 C C . LEU A 1 97 ? -0.586 5.135 9.268 1.00 93.44 97 LEU A C 1
ATOM 791 O O . LEU A 1 97 ? 0.557 4.892 8.902 1.00 93.44 97 LEU A O 1
ATOM 795 N N . VAL A 1 98 ? -1.586 5.320 8.398 1.00 94.81 98 VAL A N 1
ATOM 796 C CA . VAL A 1 98 ? -1.400 5.286 6.934 1.00 94.81 98 VAL A CA 1
ATOM 797 C C . VAL A 1 98 ? -0.339 6.296 6.494 1.00 94.81 98 VAL A C 1
ATOM 799 O O . VAL A 1 98 ? 0.590 5.929 5.778 1.00 94.81 98 VAL A O 1
ATOM 802 N N . LEU A 1 99 ? -0.431 7.543 6.967 1.00 95.81 99 LEU A N 1
ATOM 803 C CA . LEU A 1 99 ? 0.544 8.587 6.646 1.00 95.81 99 LEU A CA 1
ATOM 804 C C . LEU A 1 99 ? 1.957 8.215 7.117 1.00 95.81 99 LEU A C 1
ATOM 806 O O . LEU A 1 99 ? 2.904 8.338 6.347 1.00 95.81 99 LEU A O 1
ATOM 810 N N . LEU A 1 100 ? 2.098 7.733 8.356 1.00 95.00 100 LEU A N 1
ATOM 811 C CA . LEU A 1 100 ? 3.387 7.307 8.910 1.00 95.00 100 LEU A CA 1
ATOM 812 C C . LEU A 1 100 ? 4.010 6.165 8.106 1.00 95.00 100 LEU A C 1
ATOM 814 O O . LEU A 1 100 ? 5.221 6.156 7.919 1.00 95.00 100 LEU A O 1
ATOM 818 N N . ILE A 1 101 ? 3.200 5.229 7.608 1.00 93.56 101 ILE A N 1
ATOM 819 C CA . ILE A 1 101 ? 3.682 4.135 6.759 1.00 93.56 101 ILE A CA 1
ATOM 820 C C . ILE A 1 101 ? 4.181 4.682 5.422 1.00 93.56 101 ILE A C 1
ATOM 822 O O . ILE A 1 101 ? 5.289 4.347 5.024 1.00 93.56 101 ILE A O 1
ATOM 826 N N . ILE A 1 102 ? 3.416 5.553 4.753 1.00 94.56 102 ILE A N 1
ATOM 827 C CA . ILE A 1 102 ? 3.829 6.154 3.473 1.00 94.56 102 ILE A CA 1
ATOM 828 C C . ILE A 1 102 ? 5.131 6.942 3.650 1.00 94.56 102 ILE A C 1
ATOM 830 O O . ILE A 1 102 ? 6.087 6.718 2.916 1.00 94.56 102 ILE A O 1
ATOM 834 N N . VAL A 1 103 ? 5.197 7.822 4.652 1.00 94.69 103 VAL A N 1
ATOM 835 C CA . VAL A 1 103 ? 6.409 8.600 4.951 1.00 94.69 103 VAL A CA 1
ATOM 836 C C . VAL A 1 103 ? 7.574 7.680 5.306 1.00 94.69 103 VAL A C 1
ATOM 838 O O . VAL A 1 103 ? 8.683 7.907 4.837 1.00 94.69 103 VAL A O 1
ATOM 841 N N . GLY A 1 104 ? 7.333 6.624 6.085 1.00 91.19 104 GLY A N 1
ATOM 842 C CA . GLY A 1 104 ? 8.348 5.634 6.438 1.00 91.19 104 GLY A CA 1
ATOM 843 C C . GLY A 1 104 ? 8.891 4.874 5.228 1.00 91.19 104 GLY A C 1
ATOM 844 O O . GLY A 1 104 ? 10.097 4.667 5.148 1.00 91.19 104 GLY A O 1
ATOM 845 N N . LEU A 1 105 ? 8.035 4.505 4.270 1.00 89.81 105 LEU A N 1
ATOM 846 C CA . LEU A 1 105 ? 8.439 3.849 3.021 1.00 89.81 105 LEU A CA 1
ATOM 847 C C . LEU A 1 105 ? 9.230 4.795 2.112 1.00 89.81 105 LEU A C 1
ATOM 849 O O . LEU A 1 105 ? 10.278 4.410 1.607 1.00 89.81 105 LEU A O 1
ATOM 853 N N . LEU A 1 106 ? 8.790 6.049 1.967 1.00 90.50 106 LEU A N 1
ATOM 854 C CA . LEU A 1 106 ? 9.550 7.062 1.227 1.00 90.50 106 LEU A CA 1
ATOM 855 C C . LEU A 1 106 ? 10.918 7.294 1.874 1.00 90.50 106 LEU A C 1
ATOM 857 O O . LEU A 1 106 ? 11.935 7.306 1.190 1.00 90.50 106 LEU A O 1
ATOM 861 N N . PHE A 1 107 ? 10.958 7.434 3.201 1.00 88.62 107 PHE A N 1
ATOM 862 C CA . PHE A 1 107 ? 12.206 7.602 3.938 1.00 88.62 107 PHE A CA 1
ATOM 863 C C . PHE A 1 107 ? 13.113 6.377 3.815 1.00 88.62 107 PHE A C 1
ATOM 865 O O . PHE A 1 107 ? 14.319 6.538 3.690 1.00 88.62 107 PHE A O 1
ATOM 872 N N . TYR A 1 108 ? 12.554 5.165 3.798 1.00 83.31 108 TYR A N 1
ATOM 873 C CA . TYR A 1 108 ? 13.309 3.942 3.537 1.00 83.31 108 TYR A CA 1
ATOM 874 C C . TYR A 1 108 ? 13.965 3.958 2.148 1.00 83.31 108 TYR A C 1
ATOM 876 O O . TYR A 1 108 ? 15.141 3.620 2.038 1.00 83.31 108 TYR A O 1
ATOM 884 N N . GLU A 1 109 ? 13.256 4.426 1.119 1.00 82.19 109 GLU A N 1
ATOM 885 C CA . GLU A 1 109 ? 13.810 4.581 -0.233 1.00 82.19 109 GLU A CA 1
ATOM 886 C C . GLU A 1 109 ? 14.968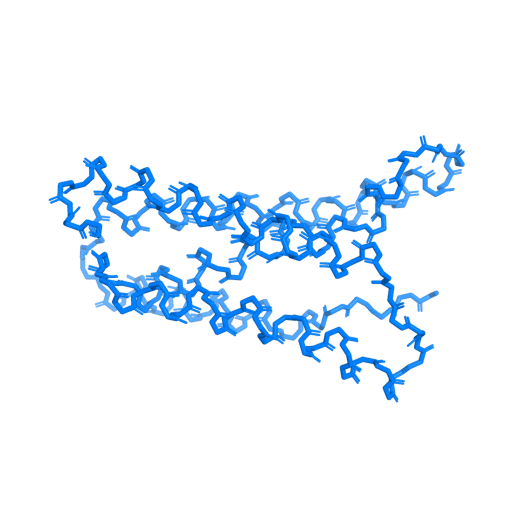 5.595 -0.255 1.00 82.19 109 GLU A C 1
ATOM 888 O O . GLU A 1 109 ? 16.018 5.345 -0.844 1.00 82.19 109 GLU A O 1
ATOM 893 N N . PHE A 1 110 ? 14.837 6.701 0.488 1.00 80.19 110 PHE A N 1
ATOM 894 C CA . PHE A 1 110 ? 15.940 7.642 0.693 1.00 80.19 110 PHE A CA 1
ATOM 895 C C . PHE A 1 110 ? 17.092 7.036 1.505 1.00 80.19 110 PHE A C 1
ATOM 897 O O . PHE A 1 110 ? 18.247 7.304 1.207 1.00 80.19 110 PHE A O 1
ATOM 904 N N . LEU A 1 111 ? 16.832 6.214 2.523 1.00 74.50 111 LEU A N 1
ATOM 905 C CA . LEU A 1 111 ? 17.887 5.584 3.324 1.00 74.50 111 LEU A CA 1
ATOM 906 C C . LEU A 1 111 ? 18.628 4.482 2.568 1.00 74.50 111 LEU A C 1
ATOM 908 O O . LEU A 1 111 ? 19.809 4.273 2.826 1.00 74.50 111 LEU A O 1
ATOM 912 N N . ASN A 1 112 ? 17.990 3.815 1.607 1.00 67.56 112 ASN A N 1
ATOM 913 C CA . ASN A 1 112 ? 18.665 2.850 0.737 1.00 67.56 112 ASN A CA 1
ATOM 914 C C . ASN A 1 112 ? 19.792 3.480 -0.118 1.00 67.56 112 ASN A C 1
ATOM 916 O O . ASN A 1 112 ? 20.597 2.739 -0.689 1.00 67.56 112 ASN A O 1
ATOM 920 N N . LEU A 1 113 ? 19.943 4.816 -0.112 1.00 54.03 113 LEU A N 1
ATOM 921 C CA . LEU A 1 113 ? 21.111 5.548 -0.627 1.00 54.03 113 LEU A CA 1
ATOM 922 C C . LEU A 1 113 ? 22.452 5.055 -0.062 1.00 54.03 113 LEU A C 1
ATOM 924 O O . LEU A 1 113 ? 23.455 5.070 -0.773 1.00 54.03 113 LEU A O 1
ATOM 928 N N . THR A 1 114 ? 22.511 4.609 1.197 1.00 50.25 114 THR A N 1
ATOM 929 C CA . THR A 1 114 ? 23.763 4.113 1.806 1.00 50.25 114 THR A CA 1
ATOM 930 C C . THR A 1 114 ? 24.119 2.685 1.383 1.00 50.25 114 THR A C 1
ATOM 932 O O . THR A 1 114 ? 25.205 2.207 1.708 1.00 50.25 114 THR A O 1
ATOM 935 N N . GLY A 1 115 ? 23.231 2.000 0.651 1.00 48.16 115 GLY A N 1
ATOM 936 C CA . GLY A 1 115 ? 23.284 0.554 0.449 1.00 48.16 115 GLY A CA 1
ATOM 937 C C . GLY A 1 115 ? 23.842 0.041 -0.877 1.00 48.16 115 GLY A C 1
ATOM 938 O O . GLY A 1 115 ? 24.309 -1.093 -0.840 1.00 48.16 115 GLY A O 1
ATOM 939 N N . ARG A 1 116 ? 23.804 0.814 -1.991 1.00 51.41 116 ARG A N 1
ATOM 940 C CA . ARG A 1 116 ? 24.438 0.571 -3.334 1.00 51.41 116 ARG A CA 1
ATOM 941 C C . ARG A 1 116 ? 23.638 1.083 -4.563 1.00 51.41 116 ARG A C 1
ATOM 943 O O . ARG A 1 116 ? 24.090 0.845 -5.680 1.00 51.41 116 ARG A O 1
ATOM 950 N N . HIS A 1 117 ? 22.515 1.799 -4.415 1.00 55.94 117 HIS A N 1
ATOM 951 C CA . HIS A 1 117 ? 21.737 2.332 -5.554 1.00 55.94 117 HIS A CA 1
ATOM 952 C C . HIS A 1 117 ? 21.272 3.784 -5.336 1.00 55.94 117 HIS A C 1
ATOM 954 O O . HIS A 1 117 ? 21.043 4.205 -4.205 1.00 55.94 117 HIS A O 1
ATOM 960 N N . SER A 1 118 ? 21.164 4.558 -6.423 1.00 65.38 118 SER A N 1
ATOM 961 C CA . SER A 1 118 ? 20.535 5.886 -6.420 1.00 65.38 118 SER A CA 1
ATOM 962 C C . SER A 1 118 ? 19.039 5.768 -6.138 1.00 65.38 118 SER A C 1
ATOM 964 O O . SER A 1 118 ? 18.435 4.774 -6.529 1.00 65.38 118 SER A O 1
ATOM 966 N N . VAL A 1 119 ? 18.445 6.797 -5.527 1.00 72.50 119 VAL A N 1
ATOM 967 C CA . VAL A 1 119 ? 16.986 6.898 -5.359 1.00 72.50 119 VAL A CA 1
ATOM 968 C C . VAL A 1 119 ? 16.299 6.699 -6.710 1.00 72.50 119 VAL A C 1
ATOM 970 O O . VAL A 1 119 ? 16.530 7.488 -7.631 1.00 72.50 119 VAL A O 1
ATOM 973 N N . ASP A 1 120 ? 15.451 5.677 -6.822 1.00 81.62 120 ASP A N 1
ATOM 974 C CA . ASP A 1 120 ? 14.611 5.497 -8.001 1.00 81.62 120 ASP A CA 1
ATOM 975 C C . ASP A 1 120 ? 13.343 6.352 -7.852 1.00 81.62 120 ASP A C 1
ATOM 977 O O . ASP A 1 120 ? 12.481 6.144 -6.993 1.00 81.62 120 ASP A O 1
ATOM 981 N N . VAL A 1 121 ? 13.247 7.379 -8.695 1.00 86.88 121 VAL A N 1
ATOM 982 C CA . VAL A 1 121 ? 12.120 8.317 -8.698 1.00 86.88 121 VAL A CA 1
ATOM 983 C C . VAL A 1 121 ? 10.811 7.600 -9.037 1.00 86.88 121 VAL A C 1
ATOM 985 O O . VAL A 1 121 ? 9.764 7.972 -8.501 1.00 86.88 121 VAL A O 1
ATOM 988 N N . ASN A 1 122 ? 10.847 6.552 -9.865 1.00 89.00 122 ASN A N 1
ATOM 989 C CA . ASN A 1 122 ? 9.654 5.781 -10.213 1.00 89.00 122 ASN A CA 1
ATOM 990 C C . ASN A 1 122 ? 9.102 5.043 -8.991 1.00 89.00 122 ASN A C 1
ATOM 992 O O . ASN A 1 122 ? 7.888 4.986 -8.800 1.00 89.00 122 ASN A O 1
ATOM 996 N N . ASP A 1 123 ? 9.982 4.553 -8.125 1.00 89.00 123 ASP A N 1
ATOM 997 C CA . ASP A 1 123 ? 9.634 3.862 -6.886 1.00 89.00 123 ASP A CA 1
ATOM 998 C C . ASP A 1 123 ? 9.048 4.807 -5.825 1.00 89.00 123 ASP A C 1
ATOM 1000 O O . ASP A 1 123 ? 8.087 4.454 -5.124 1.00 89.00 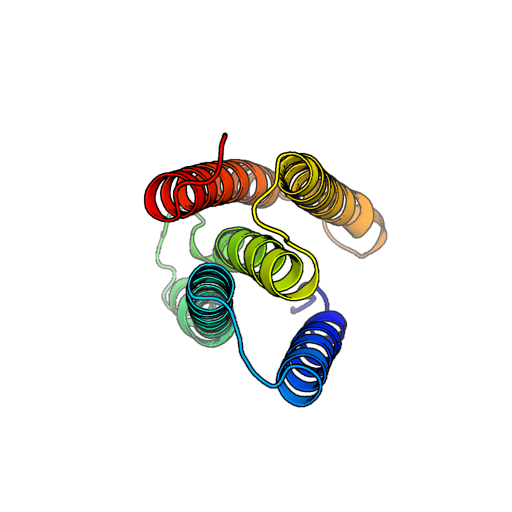123 ASP A O 1
ATOM 1004 N N . LEU A 1 124 ? 9.548 6.045 -5.753 1.00 90.94 124 LEU A N 1
ATOM 1005 C CA . LEU A 1 124 ? 8.932 7.104 -4.948 1.00 90.94 124 LEU A CA 1
ATOM 1006 C C . LEU A 1 124 ? 7.531 7.455 -5.463 1.00 90.94 124 LEU A C 1
ATOM 1008 O O . LEU A 1 124 ? 6.576 7.507 -4.682 1.00 90.94 124 LEU A O 1
ATOM 1012 N N . ILE A 1 125 ? 7.392 7.665 -6.776 1.00 92.75 125 ILE A N 1
ATOM 1013 C CA . ILE A 1 125 ? 6.102 7.959 -7.416 1.00 92.75 125 ILE A CA 1
ATOM 1014 C C . ILE A 1 125 ? 5.120 6.810 -7.165 1.00 92.75 125 ILE A C 1
ATOM 1016 O O . ILE A 1 125 ? 3.983 7.053 -6.755 1.00 92.75 125 ILE A O 1
ATOM 1020 N N . ALA A 1 126 ? 5.558 5.562 -7.335 1.00 92.75 126 ALA A N 1
ATOM 1021 C CA . ALA A 1 126 ? 4.752 4.375 -7.075 1.00 92.75 126 ALA A CA 1
ATOM 1022 C C . ALA A 1 126 ? 4.263 4.327 -5.624 1.00 92.75 126 ALA A C 1
ATOM 1024 O O . ALA A 1 126 ? 3.074 4.109 -5.389 1.00 92.75 126 ALA A O 1
ATOM 1025 N N . THR A 1 127 ? 5.137 4.606 -4.656 1.00 93.44 127 THR A N 1
ATOM 1026 C CA . THR A 1 127 ? 4.781 4.652 -3.229 1.00 93.44 127 THR A CA 1
ATOM 1027 C C . THR A 1 127 ? 3.709 5.707 -2.948 1.00 93.44 127 THR A C 1
ATOM 1029 O O . THR A 1 127 ? 2.718 5.422 -2.272 1.00 93.44 127 THR A O 1
ATOM 1032 N N . VAL A 1 128 ? 3.846 6.916 -3.504 1.00 96.25 128 VAL A N 1
ATOM 1033 C CA . VAL A 1 128 ? 2.851 7.989 -3.332 1.00 96.25 128 VAL A CA 1
ATOM 1034 C C . VAL A 1 128 ? 1.513 7.612 -3.972 1.00 96.25 128 VAL A C 1
ATOM 1036 O O . VAL A 1 128 ? 0.471 7.711 -3.319 1.00 96.25 128 VAL A O 1
ATOM 1039 N N . LEU A 1 129 ? 1.522 7.140 -5.222 1.00 97.25 129 LEU A N 1
ATOM 1040 C CA . LEU A 1 129 ? 0.304 6.782 -5.955 1.00 97.25 129 LEU A CA 1
ATOM 1041 C C . LEU A 1 129 ? -0.441 5.617 -5.295 1.00 97.25 129 LEU A C 1
ATOM 1043 O O . LEU A 1 129 ? -1.652 5.691 -5.084 1.00 97.25 129 LEU A O 1
ATOM 1047 N N . PHE A 1 130 ? 0.270 4.555 -4.918 1.00 97.00 130 PHE A N 1
ATOM 1048 C CA . PHE A 1 130 ? -0.338 3.382 -4.290 1.00 97.00 130 PHE A CA 1
ATOM 1049 C C . PHE A 1 130 ? -0.683 3.621 -2.812 1.00 97.00 130 PHE A C 1
ATOM 1051 O O . PHE A 1 130 ? -1.634 3.024 -2.297 1.00 97.00 130 PHE A O 1
ATOM 1058 N N . GLY A 1 131 ? -0.003 4.551 -2.137 1.00 96.88 131 GLY A N 1
ATOM 1059 C CA . GLY A 1 131 ? -0.407 5.076 -0.831 1.00 96.88 131 GLY A CA 1
ATOM 1060 C C . GLY A 1 131 ? -1.715 5.873 -0.898 1.00 96.88 131 GLY A C 1
ATOM 1061 O O . GLY A 1 131 ? -2.619 5.662 -0.080 1.00 96.88 131 GLY A O 1
ATOM 1062 N N . ALA A 1 132 ? -1.872 6.729 -1.913 1.00 98.00 132 ALA A N 1
ATOM 1063 C CA . ALA A 1 132 ? -3.121 7.444 -2.180 1.00 98.00 132 ALA A CA 1
ATOM 1064 C C . ALA A 1 132 ? -4.255 6.474 -2.550 1.00 98.00 132 ALA A C 1
ATOM 1066 O O . ALA A 1 132 ? -5.354 6.564 -2.000 1.00 98.00 132 ALA A O 1
ATOM 1067 N N . LEU A 1 133 ? -3.982 5.478 -3.396 1.00 98.19 133 LEU A N 1
ATOM 1068 C CA . LEU A 1 133 ? -4.941 4.421 -3.721 1.00 98.19 133 LEU A CA 1
ATOM 1069 C C . LEU A 1 133 ? -5.367 3.637 -2.471 1.00 98.19 133 LEU A C 1
ATOM 1071 O O . LEU A 1 133 ? -6.559 3.422 -2.254 1.00 98.19 133 LEU A O 1
ATOM 1075 N N . SER A 1 134 ? -4.419 3.262 -1.610 1.00 97.69 134 SER A N 1
ATOM 1076 C CA . SER A 1 134 ? -4.713 2.581 -0.340 1.00 97.69 134 SER A CA 1
ATOM 1077 C C . SER A 1 134 ? -5.598 3.429 0.567 1.00 97.69 134 SER A C 1
ATOM 1079 O O . SER A 1 134 ? -6.543 2.915 1.164 1.00 97.69 134 SER A O 1
ATOM 1081 N N . SER A 1 135 ? -5.334 4.735 0.618 1.00 97.00 135 SER A N 1
ATOM 1082 C CA . SER A 1 135 ? -6.158 5.706 1.338 1.00 97.00 135 SER A CA 1
ATOM 1083 C C . SER A 1 135 ? -7.592 5.727 0.801 1.00 97.00 135 SER A C 1
ATOM 1085 O O . SER A 1 135 ? -8.542 5.610 1.572 1.00 97.00 135 SER A O 1
ATOM 1087 N N . ILE A 1 136 ? -7.771 5.776 -0.521 1.00 97.25 136 ILE A N 1
ATOM 1088 C CA . ILE A 1 136 ? -9.094 5.735 -1.163 1.00 97.25 136 ILE A CA 1
ATOM 1089 C C . ILE A 1 136 ? -9.824 4.424 -0.837 1.00 97.25 136 ILE A C 1
ATOM 1091 O O . ILE A 1 136 ? -10.982 4.444 -0.414 1.00 97.25 136 ILE A O 1
ATOM 1095 N N . ILE A 1 137 ? -9.152 3.277 -0.975 1.00 96.94 137 ILE A N 1
ATOM 1096 C CA . ILE A 1 137 ? -9.724 1.966 -0.630 1.00 96.94 137 ILE A CA 1
ATOM 1097 C C . ILE A 1 137 ? -10.152 1.951 0.842 1.00 96.94 137 ILE A C 1
ATOM 1099 O O . ILE A 1 137 ? -11.257 1.508 1.169 1.00 96.94 137 ILE A O 1
ATOM 1103 N N . TYR A 1 138 ? -9.307 2.466 1.734 1.00 95.56 138 TYR A N 1
ATOM 1104 C CA . TYR A 1 138 ? -9.590 2.498 3.161 1.00 95.56 138 TYR A CA 1
ATOM 1105 C C . TYR A 1 138 ? -10.793 3.387 3.507 1.00 95.56 138 TYR A C 1
ATOM 1107 O O . TYR A 1 138 ? -11.672 2.960 4.261 1.00 95.56 138 TYR A O 1
ATOM 1115 N N . TYR A 1 139 ? -10.902 4.563 2.885 1.00 94.81 139 TYR A N 1
ATOM 1116 C CA . TYR A 1 139 ? -12.071 5.439 2.998 1.00 94.81 139 TYR A CA 1
ATOM 1117 C C . TYR A 1 139 ? -13.377 4.698 2.665 1.00 94.81 139 TYR A C 1
ATOM 1119 O O . TYR A 1 139 ? -14.339 4.735 3.441 1.00 94.81 139 TYR A O 1
ATOM 1127 N N . PHE A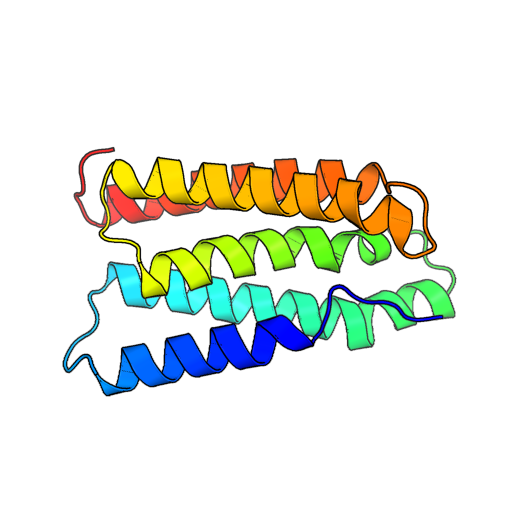 1 140 ? -13.407 3.958 1.552 1.00 94.44 140 PHE A N 1
ATOM 1128 C CA . PHE A 1 140 ? -14.592 3.191 1.158 1.00 94.44 140 PHE A CA 1
ATOM 1129 C C . PHE A 1 140 ? -14.919 2.053 2.130 1.00 94.44 140 PHE A C 1
ATOM 1131 O O . PHE A 1 140 ? -16.096 1.783 2.388 1.00 94.44 140 PHE A O 1
ATOM 1138 N N . LEU A 1 141 ? -13.904 1.401 2.706 1.00 93.44 141 LEU A N 1
ATOM 1139 C CA . LEU A 1 141 ? -14.110 0.376 3.730 1.00 93.44 141 LEU A CA 1
ATOM 1140 C C . LEU A 1 141 ? -14.750 0.953 4.997 1.00 93.44 141 LEU A C 1
ATOM 1142 O O . LEU A 1 141 ? -15.678 0.340 5.529 1.00 93.44 141 LEU A O 1
ATOM 1146 N N . LEU A 1 142 ? -14.299 2.125 5.456 1.00 91.62 142 LEU A N 1
ATOM 1147 C CA . LEU A 1 142 ? -14.866 2.797 6.629 1.00 91.62 142 LEU A CA 1
ATOM 1148 C C . LEU A 1 142 ? -16.312 3.218 6.404 1.00 91.62 142 LEU A C 1
ATOM 1150 O O . LEU A 1 142 ? -17.174 2.896 7.224 1.00 91.62 142 LEU A O 1
ATOM 1154 N N . ARG A 1 143 ? -16.591 3.850 5.258 1.00 89.19 143 ARG A N 1
ATOM 1155 C CA . ARG A 1 143 ? -17.947 4.269 4.888 1.00 89.19 143 ARG A CA 1
ATOM 1156 C C . ARG A 1 143 ? -18.909 3.083 4.851 1.00 89.19 143 ARG A C 1
ATOM 1158 O O . ARG A 1 143 ? -20.013 3.170 5.377 1.00 89.19 143 ARG A O 1
ATOM 1165 N N . LYS A 1 144 ? -18.482 1.950 4.284 1.00 87.56 144 LYS A N 1
ATOM 1166 C CA . LYS A 1 144 ? -19.289 0.720 4.234 1.00 87.56 144 LYS A CA 1
ATOM 1167 C C . LYS A 1 144 ? -19.518 0.093 5.612 1.00 87.56 144 LYS A C 1
ATOM 1169 O O . LYS A 1 144 ? -20.517 -0.592 5.804 1.00 87.56 144 LYS A O 1
ATOM 1174 N N . HIS A 1 145 ? -18.600 0.297 6.553 1.00 84.62 145 HIS A N 1
ATOM 1175 C CA . HIS A 1 145 ? -18.712 -0.212 7.919 1.00 84.62 145 HIS A CA 1
ATOM 1176 C C . HIS A 1 145 ? -19.471 0.746 8.861 1.00 84.62 145 HIS A C 1
ATOM 1178 O O . HIS A 1 145 ? -19.657 0.423 10.031 1.00 84.62 145 HIS A O 1
ATOM 1184 N N . GLY A 1 146 ? -19.917 1.911 8.371 1.00 81.56 146 GLY A N 1
ATOM 1185 C CA . GLY A 1 146 ? -20.637 2.908 9.170 1.00 81.56 146 GLY A CA 1
ATOM 1186 C C . GLY A 1 146 ? -19.748 3.702 10.131 1.00 81.56 146 GLY A C 1
ATOM 1187 O O . GLY A 1 146 ? -20.258 4.318 11.062 1.00 81.56 146 GLY A O 1
ATOM 1188 N N . ASN A 1 147 ? -18.427 3.687 9.928 1.00 77.88 147 ASN A N 1
ATOM 1189 C CA . ASN A 1 147 ? -17.504 4.450 10.762 1.00 77.88 147 ASN A CA 1
ATOM 1190 C C . ASN A 1 147 ? -17.437 5.910 10.282 1.00 77.88 147 ASN A C 1
ATOM 1192 O O . ASN A 1 147 ? -17.406 6.143 9.069 1.00 77.88 147 ASN A O 1
ATOM 1196 N N . PRO A 1 148 ? -17.374 6.894 11.198 1.00 68.38 148 PRO A N 1
ATOM 1197 C CA . PRO A 1 148 ? -17.188 8.288 10.823 1.00 68.38 148 PRO A CA 1
ATOM 1198 C C . PRO A 1 148 ? -15.802 8.475 10.199 1.00 68.38 148 PRO A C 1
ATOM 1200 O O . PRO A 1 148 ? -14.796 8.044 10.772 1.00 68.38 148 PRO A O 1
ATOM 1203 N N . VAL A 1 149 ? -15.766 9.113 9.028 1.00 67.44 149 VAL A N 1
ATOM 1204 C CA . VAL A 1 149 ? -14.519 9.498 8.352 1.00 67.44 149 VAL A CA 1
ATOM 1205 C C . VAL A 1 149 ? -13.979 10.798 8.945 1.00 67.44 149 VAL A C 1
ATOM 1207 O O . VAL A 1 149 ? -14.779 11.723 9.214 1.00 67.44 149 VAL A O 1
#

Sequence (149 aa):
MDNYVPFVLIPFICWGVLHYLKKKNRLSSLTKRMLFIGITAFFITELGRSFYRPYIYKNAIQDFHIADTIGNSFGTITAIFMILTLSGKGTKADWRLVLLIIVGLLFYEFLNLTGRHSVDVNDLIATVLFGALSSIIYYFLLRKHGNPV